Protein AF-E6MRC4-F1 (afdb_monomer)

Radius of gyration: 15.08 Å; Cα contacts (8 Å, |Δi|>4): 62; chains: 1; bounding box: 43×35×35 Å

pLDDT: mean 88.98, std 10.42, range [47.44, 97.0]

Structure (mmCIF, N/CA/C/O backbone):
data_AF-E6MRC4-F1
#
_entry.id   AF-E6MRC4-F1
#
loop_
_atom_site.group_PDB
_atom_site.id
_atom_site.type_symbol
_atom_site.label_atom_id
_atom_site.label_alt_id
_atom_site.label_comp_id
_atom_site.label_asym_id
_atom_site.label_entity_id
_atom_site.label_seq_id
_atom_site.pdbx_PDB_ins_code
_atom_site.Cartn_x
_atom_site.Cartn_y
_atom_site.Cartn_z
_atom_site.occupancy
_atom_site.B_iso_or_equiv
_atom_site.auth_seq_id
_atom_site.auth_comp_id
_atom_site.auth_asym_id
_atom_site.auth_atom_id
_atom_site.pdbx_PDB_model_num
ATOM 1 N N . MET A 1 1 ? 10.296 1.590 1.286 1.00 47.44 1 MET A N 1
ATOM 2 C CA . MET A 1 1 ? 8.882 1.419 1.688 1.00 47.44 1 MET A CA 1
ATOM 3 C C . MET A 1 1 ? 8.796 0.133 2.505 1.00 47.44 1 MET A C 1
ATOM 5 O O . MET A 1 1 ? 9.279 -0.876 2.018 1.00 47.44 1 MET A O 1
ATOM 9 N N . LEU A 1 2 ? 8.321 0.192 3.756 1.00 51.09 2 LEU A N 1
ATOM 10 C CA . LEU A 1 2 ? 8.337 -0.932 4.722 1.00 51.09 2 LEU A CA 1
ATOM 11 C C . LEU A 1 2 ? 7.040 -1.758 4.732 1.00 51.09 2 LEU A C 1
ATOM 13 O O . LEU A 1 2 ? 6.946 -2.744 5.457 1.00 51.09 2 LEU A O 1
ATOM 17 N N . VAL A 1 3 ? 6.036 -1.364 3.945 1.00 51.97 3 VAL A N 1
ATOM 18 C CA . VAL A 1 3 ? 4.806 -2.145 3.800 1.00 51.97 3 VAL A CA 1
ATOM 19 C C . VAL A 1 3 ? 5.105 -3.309 2.863 1.00 51.97 3 VAL A C 1
ATOM 21 O O . VAL A 1 3 ? 5.291 -3.108 1.664 1.00 51.97 3 VAL A O 1
ATOM 24 N N . CYS A 1 4 ? 5.188 -4.518 3.415 1.00 57.00 4 CYS A N 1
ATOM 25 C CA . CYS A 1 4 ? 5.254 -5.733 2.615 1.00 57.00 4 CYS A CA 1
ATOM 26 C C . CYS A 1 4 ? 3.875 -5.965 1.982 1.00 57.00 4 CYS A C 1
ATOM 28 O O . CYS A 1 4 ? 2.951 -6.424 2.644 1.00 57.00 4 CYS A O 1
ATOM 30 N N . HIS A 1 5 ? 3.720 -5.589 0.715 1.00 61.91 5 HIS A N 1
ATOM 31 C CA . HIS A 1 5 ? 2.473 -5.756 -0.042 1.00 61.91 5 HIS A CA 1
ATOM 32 C C . HIS A 1 5 ? 2.400 -7.106 -0.776 1.00 61.91 5 HIS A C 1
ATOM 34 O O . HIS A 1 5 ? 1.357 -7.463 -1.308 1.00 61.91 5 HIS A O 1
ATOM 40 N N . GLN A 1 6 ? 3.491 -7.880 -0.807 1.00 76.12 6 GLN A N 1
ATOM 41 C CA . GLN A 1 6 ? 3.535 -9.156 -1.534 1.00 76.12 6 GLN A CA 1
ATOM 42 C C . GLN A 1 6 ? 2.622 -10.224 -0.914 1.00 76.12 6 GLN A C 1
ATOM 44 O O . GLN A 1 6 ? 2.129 -11.085 -1.635 1.00 76.12 6 GLN A O 1
ATOM 49 N N . ALA A 1 7 ? 2.376 -10.158 0.398 1.00 86.38 7 ALA A N 1
ATOM 50 C CA . ALA A 1 7 ? 1.392 -10.993 1.072 1.00 86.38 7 ALA A CA 1
ATOM 51 C C . ALA A 1 7 ? 0.811 -10.257 2.287 1.00 86.38 7 ALA A C 1
ATOM 53 O O . ALA A 1 7 ? 1.514 -9.998 3.265 1.00 86.38 7 ALA A O 1
ATOM 54 N N . PHE A 1 8 ? -0.472 -9.907 2.214 1.00 90.94 8 PHE A N 1
ATOM 55 C CA . PHE A 1 8 ? -1.161 -9.128 3.238 1.00 90.94 8 PHE A CA 1
ATOM 56 C C . PHE A 1 8 ? -2.585 -9.657 3.421 1.00 90.94 8 PHE A C 1
ATOM 58 O O . PHE A 1 8 ? -3.381 -9.653 2.483 1.00 90.94 8 PHE A O 1
ATOM 65 N N . TYR A 1 9 ? -2.899 -10.127 4.628 1.00 92.00 9 TYR A N 1
ATOM 66 C CA . TYR A 1 9 ? -4.221 -10.644 4.975 1.00 92.00 9 TYR A CA 1
ATOM 67 C C . TYR A 1 9 ? -4.970 -9.649 5.851 1.00 92.00 9 TYR A C 1
ATOM 69 O O . TYR A 1 9 ? -4.418 -9.085 6.795 1.00 92.00 9 TYR A O 1
ATOM 77 N N . VAL A 1 10 ? -6.249 -9.462 5.540 1.00 93.88 10 VAL A N 1
ATOM 78 C CA . VAL A 1 10 ? -7.119 -8.478 6.186 1.00 93.88 10 VAL A CA 1
ATOM 79 C C . VAL A 1 10 ? -8.423 -9.144 6.574 1.00 93.88 10 VAL A C 1
ATOM 81 O O . VAL A 1 10 ? -8.955 -9.967 5.829 1.00 93.88 10 VAL A O 1
ATOM 84 N N . ARG A 1 11 ? -8.969 -8.766 7.732 1.00 95.12 11 ARG A N 1
ATOM 85 C CA . ARG A 1 11 ? -10.304 -9.201 8.138 1.00 95.12 11 ARG A CA 1
ATOM 86 C C . ARG A 1 11 ? -11.343 -8.721 7.119 1.00 95.12 11 ARG A C 1
ATOM 88 O O . ARG A 1 11 ? -11.340 -7.558 6.717 1.00 95.12 11 ARG A O 1
ATOM 95 N N . ALA A 1 12 ? -12.212 -9.627 6.678 1.00 96.06 12 ALA A N 1
ATOM 96 C CA . ALA A 1 12 ? -13.066 -9.398 5.513 1.00 96.06 12 ALA A CA 1
ATOM 97 C C . ALA A 1 12 ? -14.019 -8.198 5.658 1.00 96.06 12 ALA A C 1
ATOM 99 O O . ALA A 1 12 ? -14.326 -7.534 4.675 1.00 96.06 12 ALA A O 1
ATOM 100 N N . ASP A 1 13 ? -14.484 -7.903 6.867 1.00 95.44 13 ASP A N 1
ATOM 101 C CA . ASP A 1 13 ? -15.330 -6.746 7.162 1.00 95.44 13 ASP A CA 1
ATOM 102 C C . ASP A 1 13 ? -14.592 -5.409 6.962 1.00 95.44 13 ASP A C 1
ATOM 104 O O . ASP A 1 13 ? -15.137 -4.502 6.334 1.00 95.44 13 ASP A O 1
ATOM 108 N N . ILE A 1 14 ? -13.331 -5.304 7.398 1.00 96.00 14 ILE A N 1
ATOM 109 C CA . ILE A 1 14 ? -12.493 -4.123 7.148 1.00 96.00 14 ILE A CA 1
ATOM 110 C C . ILE A 1 14 ? -12.230 -3.985 5.653 1.00 96.00 14 ILE A C 1
ATOM 112 O O . ILE A 1 14 ? -12.434 -2.904 5.099 1.00 96.00 14 ILE A O 1
ATOM 116 N N . ALA A 1 15 ? -11.834 -5.080 4.999 1.00 96.00 15 ALA A N 1
ATOM 117 C CA . ALA A 1 15 ? -11.541 -5.089 3.569 1.00 96.00 15 ALA A CA 1
ATOM 118 C C . ALA A 1 15 ? -12.742 -4.619 2.729 1.00 96.00 15 ALA A C 1
ATOM 120 O O . ALA A 1 15 ? -12.577 -3.814 1.821 1.00 96.00 15 ALA A O 1
ATOM 121 N N . LYS A 1 16 ? -13.962 -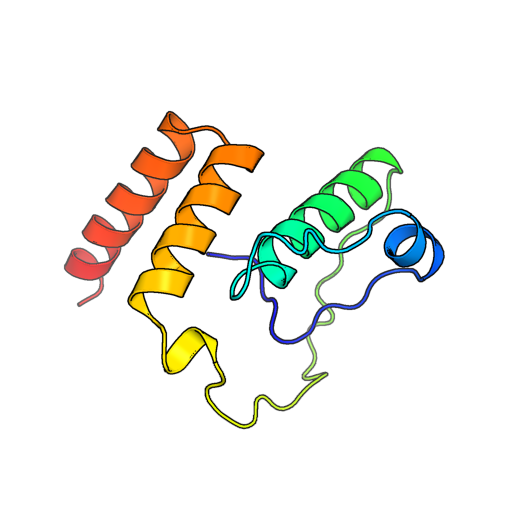5.052 3.073 1.00 96.19 16 LYS A N 1
ATOM 122 C CA . LYS A 1 16 ? -15.199 -4.612 2.404 1.00 96.19 16 LYS A CA 1
ATOM 123 C C . LYS A 1 16 ? -15.518 -3.133 2.630 1.00 96.19 16 LYS A C 1
ATOM 125 O O . LYS A 1 16 ? -16.139 -2.515 1.774 1.00 96.19 16 LYS A O 1
ATOM 130 N N . SER A 1 17 ? -15.115 -2.569 3.768 1.00 96.56 17 SER A N 1
ATOM 131 C CA . SER A 1 17 ? -15.392 -1.166 4.103 1.00 96.56 17 SER A CA 1
ATOM 132 C C . SER A 1 17 ? -14.450 -0.159 3.432 1.00 96.56 17 SER A C 1
ATOM 134 O O . SER A 1 17 ? -14.720 1.040 3.466 1.00 96.56 17 SER A O 1
ATOM 136 N N . ILE A 1 18 ? -13.345 -0.622 2.841 1.00 97.00 18 ILE A N 1
ATOM 137 C CA . ILE A 1 18 ? -12.310 0.230 2.250 1.00 97.00 18 ILE A CA 1
ATOM 138 C C . ILE A 1 18 ? -12.046 -0.280 0.832 1.00 97.00 18 ILE A C 1
ATOM 140 O O . ILE A 1 18 ? -11.288 -1.231 0.672 1.00 97.00 18 ILE A O 1
ATOM 144 N N . PRO A 1 19 ? -12.661 0.302 -0.208 1.00 95.31 19 PRO A N 1
ATOM 145 C CA . PRO A 1 19 ? -12.355 -0.075 -1.581 1.00 95.31 19 PRO A CA 1
ATOM 146 C C . PRO A 1 19 ? -10.970 0.435 -2.004 1.00 95.31 19 PRO A C 1
ATOM 148 O O . PRO A 1 19 ? -10.421 1.372 -1.416 1.00 95.31 19 PRO A O 1
ATOM 151 N N . TYR A 1 20 ? -10.416 -0.173 -3.054 1.00 94.81 20 TYR A N 1
ATOM 152 C CA . TYR A 1 20 ? -9.240 0.363 -3.733 1.00 94.81 20 TYR A CA 1
ATOM 153 C C . TYR A 1 20 ? -9.548 1.716 -4.370 1.00 94.81 20 TYR A C 1
ATOM 155 O O . TYR A 1 20 ? -10.625 1.922 -4.929 1.00 94.81 20 TYR A O 1
ATOM 163 N N . ASP A 1 21 ? -8.567 2.614 -4.338 1.00 95.38 21 ASP A N 1
ATOM 164 C CA . ASP A 1 21 ? -8.607 3.823 -5.148 1.00 95.38 21 ASP A CA 1
ATOM 165 C C . ASP A 1 21 ? -8.155 3.498 -6.578 1.00 95.38 21 ASP A C 1
AT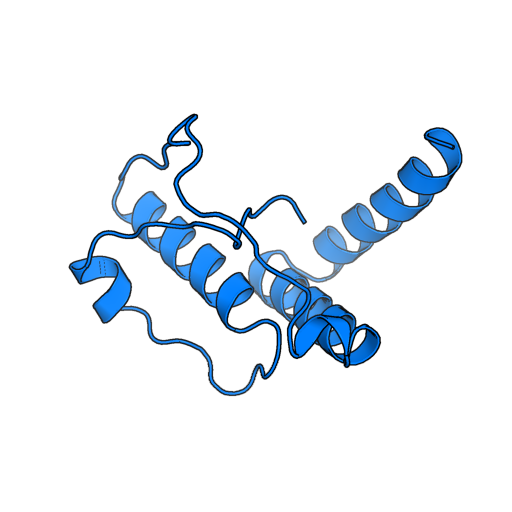OM 167 O O . ASP A 1 21 ? -6.981 3.229 -6.842 1.00 95.38 21 ASP A O 1
ATOM 171 N N . THR A 1 22 ? -9.113 3.512 -7.503 1.00 95.12 22 THR A N 1
ATOM 172 C CA . THR A 1 22 ? -8.914 3.145 -8.908 1.00 95.12 22 THR A CA 1
ATOM 173 C C . THR A 1 22 ? -8.187 4.213 -9.726 1.00 95.12 22 THR A C 1
ATOM 175 O O . THR A 1 22 ? -7.901 3.977 -10.900 1.00 95.12 22 THR A O 1
ATOM 178 N N . HIS A 1 23 ? -7.878 5.382 -9.152 1.00 95.06 23 HIS A N 1
ATOM 179 C CA . HIS A 1 23 ? -7.036 6.378 -9.821 1.00 95.06 23 HIS A CA 1
ATOM 180 C C . HIS A 1 23 ? -5.573 5.925 -9.907 1.00 95.06 23 HIS A C 1
ATOM 182 O O . HIS A 1 23 ? -4.869 6.306 -10.845 1.00 95.06 23 HIS A O 1
ATOM 188 N N . TYR A 1 24 ? -5.117 5.093 -8.964 1.00 93.88 24 TYR A N 1
ATOM 189 C CA . TYR A 1 24 ? -3.786 4.494 -9.008 1.00 93.88 24 TYR A CA 1
ATOM 190 C C . TYR A 1 24 ? -3.779 3.257 -9.902 1.00 93.88 24 TYR A C 1
ATOM 192 O O . TYR A 1 24 ? -4.564 2.330 -9.711 1.00 93.88 24 TYR A O 1
ATOM 200 N N . LYS A 1 25 ? -2.842 3.205 -10.851 1.00 92.94 25 LYS A N 1
ATOM 201 C CA . LYS A 1 25 ? -2.696 2.070 -11.775 1.00 92.94 25 LYS A CA 1
ATOM 202 C C . LYS A 1 25 ? -1.690 1.031 -11.285 1.00 92.94 25 LYS A C 1
ATOM 204 O O . LYS A 1 25 ? -1.767 -0.127 -11.684 1.00 92.94 25 LYS A O 1
ATOM 209 N N . TYR A 1 26 ? -0.738 1.441 -10.451 1.00 91.69 26 TYR A N 1
ATOM 210 C CA . TYR A 1 26 ? 0.413 0.631 -10.044 1.00 91.69 26 TYR A CA 1
ATOM 211 C C . TYR A 1 26 ? 0.601 0.535 -8.529 1.00 91.69 26 TYR A C 1
ATOM 213 O O . TYR A 1 26 ? 1.413 -0.281 -8.091 1.00 91.69 26 TYR A O 1
ATOM 221 N N . SER A 1 27 ? -0.067 1.403 -7.758 1.00 92.69 27 SER A N 1
ATOM 222 C CA . SER A 1 27 ? 0.148 1.553 -6.307 1.00 92.69 27 SER A CA 1
ATOM 223 C C . SER A 1 27 ? -1.145 1.594 -5.483 1.00 92.69 27 SER A C 1
ATOM 225 O O . SER A 1 27 ? -1.125 2.037 -4.333 1.00 92.69 27 SER A O 1
ATOM 227 N N . ALA A 1 28 ? -2.268 1.150 -6.060 1.00 94.00 28 ALA A N 1
ATOM 228 C CA . ALA A 1 28 ? -3.553 1.057 -5.361 1.00 94.00 28 ALA A CA 1
ATOM 229 C C . ALA A 1 28 ? -3.472 0.124 -4.137 1.00 94.00 28 ALA A C 1
ATOM 231 O O . ALA A 1 28 ? -4.083 0.385 -3.104 1.00 94.00 28 ALA A O 1
ATOM 232 N N . ASP A 1 29 ? -2.671 -0.938 -4.238 1.00 92.06 29 ASP A N 1
ATOM 233 C CA . ASP A 1 29 ? -2.371 -1.881 -3.162 1.00 92.06 29 ASP A CA 1
ATOM 234 C C . ASP A 1 29 ? -1.686 -1.220 -1.961 1.00 92.06 29 ASP A C 1
ATOM 236 O O . ASP A 1 29 ? -2.093 -1.444 -0.820 1.00 92.06 29 ASP A O 1
ATOM 240 N N . VAL A 1 30 ? -0.689 -0.368 -2.204 1.00 92.94 30 VAL A N 1
ATOM 241 C CA . VAL A 1 30 ? 0.040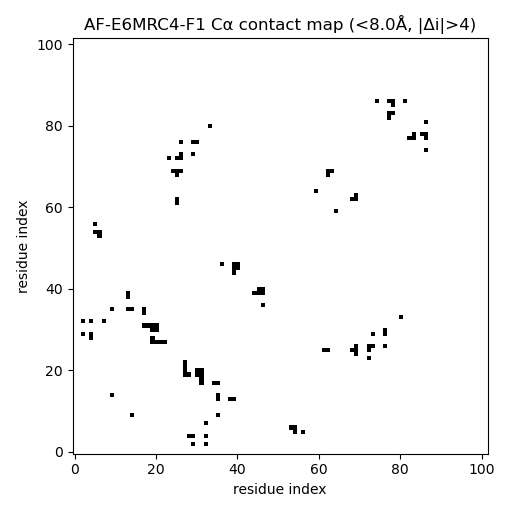 0.364 -1.159 1.00 92.94 30 VAL A CA 1
ATOM 242 C C . VAL A 1 30 ? -0.889 1.310 -0.395 1.00 92.94 30 VAL A C 1
ATOM 244 O O . VAL A 1 30 ? -0.903 1.286 0.837 1.00 92.94 30 VAL A O 1
ATOM 247 N N . ASP A 1 31 ? -1.664 2.123 -1.116 1.00 95.25 31 ASP A N 1
ATOM 248 C CA . ASP A 1 31 ? -2.651 3.046 -0.537 1.00 95.25 31 ASP A CA 1
ATOM 249 C C . ASP A 1 31 ? -3.674 2.288 0.322 1.00 95.25 31 ASP A C 1
ATOM 251 O O . ASP A 1 31 ? -3.887 2.599 1.500 1.00 95.25 31 ASP A O 1
ATOM 255 N N . TRP A 1 32 ? -4.233 1.214 -0.231 1.00 95.75 32 TRP A N 1
ATOM 256 C CA . TRP A 1 32 ? -5.218 0.391 0.454 1.00 95.75 32 TRP A CA 1
ATOM 257 C C . TRP A 1 32 ? -4.666 -0.271 1.719 1.00 95.75 32 TRP A C 1
ATOM 259 O O . TRP A 1 32 ? -5.313 -0.215 2.766 1.00 95.75 32 TRP A O 1
ATOM 269 N N . CYS A 1 33 ? -3.447 -0.823 1.675 1.00 95.00 33 CYS A N 1
ATOM 270 C CA . CYS A 1 33 ? -2.806 -1.406 2.856 1.00 95.00 33 CYS A CA 1
ATOM 271 C C . CYS A 1 33 ? -2.676 -0.374 3.984 1.00 95.00 33 CYS A C 1
ATOM 273 O O . CYS A 1 33 ? -2.977 -0.676 5.140 1.00 95.00 33 CYS A O 1
ATOM 275 N N . ILE A 1 34 ? -2.268 0.861 3.669 1.00 94.69 34 ILE A N 1
ATOM 276 C CA . ILE A 1 34 ? -2.150 1.935 4.666 1.00 94.69 34 ILE A CA 1
ATOM 277 C C . ILE A 1 34 ? -3.522 2.280 5.257 1.00 94.69 34 ILE A C 1
ATOM 279 O O . ILE A 1 34 ? -3.646 2.385 6.480 1.00 94.69 34 ILE A O 1
ATOM 283 N N . LYS A 1 35 ? -4.557 2.427 4.420 1.00 95.81 35 LYS A N 1
ATOM 284 C CA . LYS A 1 35 ? -5.933 2.712 4.866 1.00 95.81 35 LYS A CA 1
ATOM 285 C C . LYS A 1 35 ? -6.465 1.617 5.792 1.00 95.81 35 LYS A C 1
ATOM 287 O O . LYS A 1 35 ? -6.971 1.922 6.873 1.00 95.81 35 LYS A O 1
ATOM 292 N N . VAL A 1 36 ? -6.290 0.353 5.414 1.00 95.81 36 VAL A N 1
ATOM 293 C CA . VAL A 1 36 ? -6.695 -0.805 6.218 1.00 95.81 36 VAL A CA 1
ATOM 294 C C . VAL A 1 36 ? -5.954 -0.853 7.552 1.00 95.81 36 VAL A C 1
ATOM 296 O O . VAL A 1 36 ? -6.593 -1.011 8.590 1.00 95.81 36 VAL A O 1
ATOM 299 N N . MET A 1 37 ? -4.628 -0.680 7.559 1.00 94.75 37 MET A N 1
ATOM 300 C CA . MET A 1 37 ? -3.844 -0.681 8.801 1.00 94.75 37 MET A CA 1
ATOM 301 C C . MET A 1 37 ? -4.262 0.458 9.735 1.00 94.75 37 MET A C 1
ATOM 303 O O . MET A 1 37 ? -4.412 0.240 10.937 1.00 94.75 37 MET A O 1
ATOM 307 N N . LYS A 1 38 ? -4.512 1.659 9.193 1.00 94.94 38 LYS A N 1
ATOM 308 C CA . LYS A 1 38 ? -5.042 2.795 9.963 1.00 94.94 38 LYS A CA 1
ATOM 309 C C . LYS A 1 38 ? -6.419 2.475 10.554 1.00 94.94 38 LYS A C 1
ATOM 311 O O . LYS A 1 38 ? -6.644 2.757 11.727 1.00 94.94 38 LYS A O 1
ATOM 316 N N . LYS A 1 39 ? -7.319 1.851 9.786 1.00 96.44 39 LYS A N 1
ATOM 317 C CA . LYS A 1 39 ? -8.650 1.446 10.267 1.00 96.44 39 LYS A CA 1
ATOM 318 C C . LYS A 1 39 ? -8.575 0.381 11.361 1.00 96.44 39 LYS A C 1
ATOM 320 O O . LYS A 1 39 ? -9.243 0.520 12.379 1.00 96.44 39 LYS A O 1
ATOM 325 N N . ALA A 1 40 ? -7.740 -0.639 11.181 1.00 95.38 40 ALA A N 1
ATOM 326 C CA . ALA A 1 40 ? -7.501 -1.667 12.189 1.00 95.38 40 ALA A CA 1
ATOM 327 C C . ALA A 1 40 ? -6.975 -1.051 13.498 1.00 95.38 40 ALA A C 1
ATOM 329 O O . ALA A 1 40 ? -7.496 -1.356 14.568 1.00 95.38 40 ALA A O 1
ATOM 330 N N . ALA A 1 41 ? -6.020 -0.117 13.411 1.00 94.19 41 ALA A N 1
ATOM 331 C CA . ALA A 1 41 ? -5.498 0.606 14.570 1.00 94.19 41 ALA A CA 1
ATOM 332 C C . ALA A 1 41 ? -6.571 1.465 15.266 1.00 94.19 41 ALA A C 1
ATOM 334 O O . ALA A 1 41 ? -6.676 1.432 16.490 1.00 94.19 41 ALA A O 1
ATOM 335 N N . GLN A 1 42 ? -7.411 2.179 14.504 1.00 95.50 42 GLN A N 1
ATOM 336 C CA . GLN A 1 42 ? -8.553 2.939 15.041 1.00 95.50 42 GLN A CA 1
ATOM 337 C C . GLN A 1 42 ? -9.564 2.054 15.778 1.00 95.50 42 GLN A C 1
ATOM 339 O O . GLN A 1 42 ? -10.248 2.522 16.678 1.00 95.50 42 GLN A O 1
ATOM 344 N N . GLN A 1 43 ? -9.675 0.785 15.388 1.00 95.81 43 GLN A N 1
ATOM 345 C CA . GLN A 1 43 ? -10.551 -0.198 16.021 1.00 95.81 43 GLN A CA 1
ATOM 346 C C . GLN A 1 43 ? -9.814 -1.079 17.048 1.00 95.81 43 GLN A C 1
ATOM 348 O O . GLN A 1 43 ? -10.322 -2.136 17.416 1.00 95.81 43 GLN A O 1
ATOM 353 N N . HIS A 1 44 ? -8.621 -0.665 17.492 1.00 95.62 44 HIS A N 1
ATOM 354 C CA . HIS A 1 44 ? -7.793 -1.364 18.482 1.00 95.62 44 HIS A CA 1
ATOM 355 C C . HIS A 1 44 ? -7.469 -2.826 18.131 1.00 95.62 44 HIS A C 1
ATOM 357 O O . HIS A 1 44 ? -7.353 -3.680 19.008 1.00 95.62 44 HIS A O 1
ATOM 363 N N . MET A 1 45 ? -7.308 -3.130 16.842 1.00 94.81 45 MET A N 1
ATOM 364 C CA . MET A 1 45 ? -6.918 -4.462 16.383 1.00 94.81 45 MET A CA 1
ATOM 365 C C . MET A 1 45 ? -5.409 -4.604 16.251 1.00 94.81 45 MET A C 1
ATOM 367 O O . MET A 1 45 ? -4.702 -3.681 15.844 1.00 94.81 45 MET A O 1
ATOM 371 N N . THR A 1 46 ? -4.925 -5.811 16.524 1.00 92.69 46 THR A N 1
ATOM 372 C CA . THR A 1 46 ? -3.509 -6.149 16.408 1.00 92.69 46 THR A CA 1
ATOM 373 C C . THR A 1 46 ? -3.102 -6.346 14.950 1.00 92.69 46 THR A C 1
ATOM 375 O O . THR A 1 46 ? -3.693 -7.152 14.231 1.00 92.69 46 THR A O 1
ATOM 378 N N . LEU A 1 47 ? -2.030 -5.671 14.534 1.00 93.06 47 LEU A N 1
ATOM 379 C CA . LEU A 1 47 ? -1.307 -5.970 13.299 1.00 93.06 47 LEU A CA 1
ATOM 380 C C . LEU A 1 47 ? -0.185 -6.961 13.626 1.00 93.06 47 LEU A C 1
ATOM 382 O O . LEU A 1 47 ? 0.671 -6.669 14.460 1.00 93.06 47 LEU A O 1
ATOM 386 N N . ARG A 1 48 ? -0.188 -8.138 12.993 1.00 91.00 48 ARG A N 1
ATOM 387 C CA . ARG A 1 48 ? 0.774 -9.210 13.284 1.00 91.00 48 ARG A CA 1
ATOM 388 C C . ARG A 1 48 ? 1.528 -9.630 12.029 1.00 91.00 48 ARG A C 1
ATOM 390 O O . ARG A 1 48 ? 0.918 -9.948 11.014 1.00 91.00 48 ARG A O 1
ATOM 397 N N . ASN A 1 49 ? 2.854 -9.705 12.133 1.00 90.31 49 ASN A N 1
ATOM 398 C CA . ASN A 1 49 ? 3.664 -10.416 11.150 1.00 90.31 49 ASN A CA 1
ATOM 399 C C . ASN A 1 49 ? 3.456 -11.927 11.333 1.00 90.31 49 ASN A C 1
ATOM 401 O O . ASN A 1 49 ? 3.605 -12.447 12.441 1.00 90.31 49 ASN A O 1
ATOM 405 N N . VAL A 1 50 ? 3.092 -12.619 10.253 1.00 89.94 50 VAL A N 1
ATOM 406 C CA . VAL A 1 50 ? 2.837 -14.066 10.266 1.00 89.94 50 VAL A CA 1
ATOM 407 C C . VAL A 1 50 ? 4.113 -14.863 10.573 1.00 89.94 50 VAL A C 1
ATOM 409 O O . VAL A 1 50 ? 4.017 -15.960 11.111 1.00 89.94 50 VAL A O 1
ATOM 412 N N . ASN A 1 51 ? 5.300 -14.302 10.303 1.00 90.31 51 ASN A N 1
ATOM 413 C CA . ASN A 1 51 ? 6.603 -14.961 10.460 1.00 90.31 51 ASN A CA 1
ATOM 414 C C . ASN A 1 51 ? 6.690 -16.308 9.717 1.00 90.31 51 ASN A C 1
ATOM 416 O O . ASN A 1 51 ? 7.374 -17.228 10.157 1.00 90.31 51 ASN A O 1
ATOM 420 N N . ALA A 1 52 ? 5.986 -16.422 8.589 1.00 90.69 52 ALA A N 1
ATOM 421 C CA . ALA A 1 52 ? 6.005 -17.589 7.718 1.00 90.69 52 ALA A CA 1
ATOM 422 C C . ALA A 1 52 ? 5.860 -17.164 6.254 1.00 90.69 52 ALA A C 1
ATOM 424 O O . ALA A 1 52 ? 5.307 -16.102 5.951 1.00 90.69 52 ALA A O 1
ATOM 425 N N . VAL A 1 53 ? 6.333 -18.016 5.345 1.00 90.06 53 VAL A N 1
ATOM 426 C CA . VAL A 1 53 ? 6.114 -17.843 3.907 1.00 90.06 53 VAL A CA 1
ATOM 427 C C . VAL A 1 53 ? 4.673 -18.236 3.592 1.00 90.06 53 VAL A C 1
ATOM 429 O O . VAL A 1 53 ? 4.287 -19.389 3.745 1.00 90.06 53 VAL A O 1
ATOM 432 N N . ILE A 1 54 ? 3.879 -17.256 3.171 1.00 90.06 54 ILE A N 1
ATOM 433 C CA . ILE A 1 54 ? 2.442 -17.407 2.882 1.00 90.06 54 ILE A CA 1
ATOM 434 C C . ILE A 1 54 ? 2.092 -17.174 1.409 1.00 90.06 54 ILE A C 1
ATOM 436 O O . ILE A 1 54 ? 0.953 -17.396 1.008 1.00 90.06 54 ILE A O 1
ATOM 440 N N . ALA A 1 55 ? 3.054 -16.715 0.610 1.00 88.31 55 ALA A N 1
ATOM 441 C CA . ALA A 1 55 ? 2.923 -16.558 -0.830 1.00 88.31 55 ALA A CA 1
ATOM 442 C C . ALA A 1 55 ? 4.304 -16.666 -1.485 1.00 88.31 55 ALA A C 1
ATOM 444 O O . ALA A 1 55 ? 5.285 -16.146 -0.950 1.00 88.31 55 ALA A O 1
ATOM 445 N N . ASN A 1 56 ? 4.361 -17.301 -2.656 1.00 86.94 56 ASN A N 1
ATOM 446 C CA . ASN A 1 56 ? 5.541 -17.296 -3.513 1.00 86.94 56 ASN A CA 1
ATOM 447 C C . ASN A 1 56 ? 5.388 -16.177 -4.543 1.00 86.94 56 ASN A C 1
ATOM 449 O 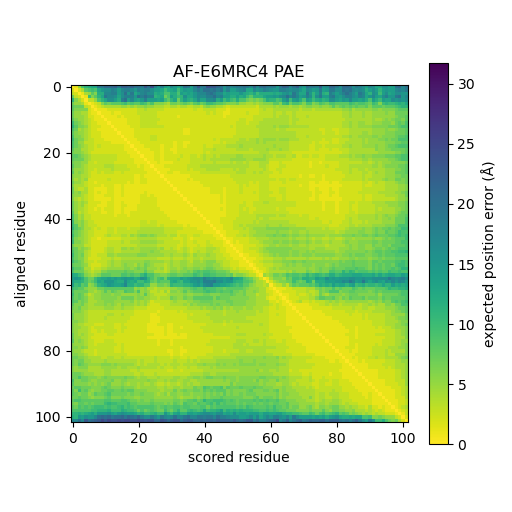O . ASN A 1 56 ? 4.477 -16.204 -5.371 1.00 86.94 56 ASN A O 1
ATOM 453 N N . TYR A 1 57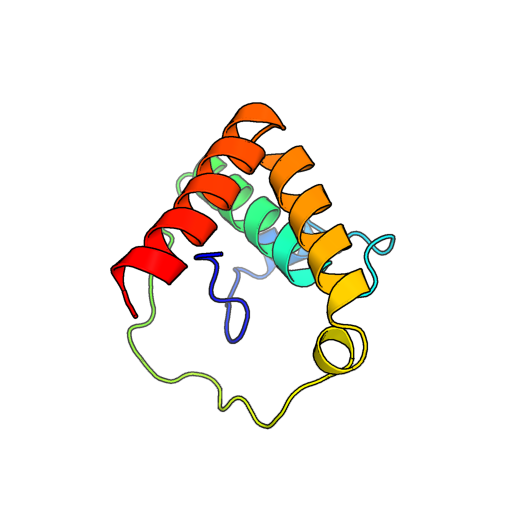 ? 6.270 -15.184 -4.483 1.00 79.88 57 TYR A N 1
ATOM 454 C CA . TYR A 1 57 ? 6.324 -14.130 -5.488 1.00 79.88 57 TYR A CA 1
ATOM 455 C C . TYR A 1 57 ? 6.961 -14.694 -6.760 1.00 79.88 57 TYR A C 1
ATOM 457 O O . TYR A 1 57 ? 8.120 -15.096 -6.732 1.00 79.88 57 TYR A O 1
ATOM 465 N N . LEU A 1 58 ? 6.184 -14.760 -7.842 1.00 77.25 58 LEU A N 1
ATOM 466 C CA . LEU A 1 58 ? 6.618 -15.390 -9.088 1.00 77.25 58 LEU A CA 1
ATOM 467 C C . LEU A 1 58 ? 7.575 -14.487 -9.865 1.00 77.25 58 LEU A C 1
ATOM 469 O O . LEU A 1 58 ? 8.742 -14.823 -10.018 1.00 77.25 58 LEU A O 1
ATOM 473 N N . ASP A 1 59 ? 7.084 -13.344 -10.350 1.00 72.94 59 ASP A N 1
ATOM 474 C CA . ASP A 1 59 ? 7.890 -12.433 -11.155 1.00 72.94 59 ASP A CA 1
ATOM 475 C C . ASP A 1 59 ? 7.302 -11.010 -11.212 1.00 72.94 59 ASP A C 1
ATOM 477 O O . ASP A 1 59 ? 6.162 -10.758 -10.809 1.00 72.94 59 ASP A O 1
ATOM 481 N N . GLY A 1 60 ? 8.095 -10.062 -11.714 1.00 70.19 60 GLY A N 1
ATOM 482 C CA . GLY A 1 60 ? 7.721 -8.656 -11.880 1.00 70.19 60 GLY A CA 1
ATOM 483 C C . GLY A 1 60 ? 6.498 -8.419 -12.774 1.00 70.19 60 GLY A C 1
ATOM 484 O O . GLY A 1 60 ? 6.475 -8.797 -13.941 1.00 70.19 60 GLY A O 1
ATOM 485 N N . GLY A 1 61 ? 5.491 -7.713 -12.251 1.00 81.56 61 GLY A N 1
ATOM 486 C CA . GLY A 1 61 ? 4.273 -7.361 -12.991 1.00 81.56 61 GLY A CA 1
ATOM 487 C C . GLY A 1 61 ? 4.312 -6.002 -13.709 1.00 81.56 61 GLY A C 1
ATOM 488 O O . GLY A 1 61 ? 5.362 -5.452 -14.051 1.00 81.56 61 GLY A O 1
ATOM 489 N N . LEU A 1 62 ? 3.124 -5.417 -13.900 1.00 80.75 62 LEU A N 1
ATOM 490 C CA . LEU A 1 62 ? 2.919 -4.113 -14.551 1.00 80.75 62 LEU A CA 1
ATOM 491 C C . LEU A 1 62 ? 3.757 -2.982 -13.938 1.00 80.75 62 LEU A C 1
ATOM 493 O O . LEU A 1 62 ? 4.279 -2.146 -14.676 1.00 80.75 62 LEU A O 1
ATOM 497 N N . SER A 1 63 ? 3.927 -2.974 -12.615 1.00 79.75 63 SER A N 1
ATOM 498 C CA . SER A 1 63 ? 4.703 -1.951 -11.905 1.00 79.75 63 SER A CA 1
ATOM 499 C C . SER A 1 63 ? 6.207 -2.043 -12.185 1.00 79.75 63 SER A C 1
ATOM 501 O O . SER A 1 63 ? 6.883 -1.019 -12.160 1.00 79.75 63 SER A O 1
ATOM 503 N N . VAL A 1 64 ? 6.737 -3.232 -12.504 1.00 81.38 64 VAL A N 1
ATOM 504 C CA . VAL A 1 64 ? 8.143 -3.398 -12.922 1.00 81.38 64 VAL A CA 1
ATOM 505 C C . VAL A 1 64 ? 8.329 -2.883 -14.346 1.00 81.38 64 VAL A C 1
ATOM 507 O O . VAL A 1 64 ? 9.248 -2.108 -14.600 1.00 81.38 64 VAL A O 1
ATOM 510 N N . LYS A 1 65 ? 7.397 -3.210 -15.252 1.00 86.00 65 LYS A N 1
ATOM 511 C CA . LYS A 1 65 ? 7.396 -2.681 -16.629 1.00 86.00 65 LYS A CA 1
ATOM 512 C C . LYS A 1 65 ? 7.254 -1.153 -16.669 1.00 86.00 65 LYS A C 1
ATOM 514 O O . LYS A 1 65 ? 7.829 -0.505 -17.535 1.00 86.00 65 LYS A O 1
ATOM 519 N N . ASN A 1 66 ? 6.535 -0.572 -15.706 1.00 88.50 66 ASN A N 1
ATOM 520 C CA . ASN A 1 66 ? 6.262 0.866 -15.606 1.00 88.50 66 ASN A CA 1
ATOM 521 C C . ASN A 1 66 ? 6.924 1.500 -14.373 1.00 88.50 66 ASN A C 1
ATOM 523 O O . ASN A 1 66 ? 6.314 2.309 -13.670 1.00 88.50 66 ASN A O 1
ATOM 527 N N . HIS A 1 67 ? 8.183 1.140 -14.108 1.00 87.12 67 HIS A N 1
ATOM 528 C CA . HIS A 1 67 ? 8.879 1.459 -12.859 1.00 87.12 67 HIS A CA 1
ATOM 529 C C . HIS A 1 67 ? 8.793 2.938 -12.445 1.00 87.12 67 HIS A C 1
ATOM 531 O O . HIS A 1 67 ? 8.404 3.248 -11.321 1.00 8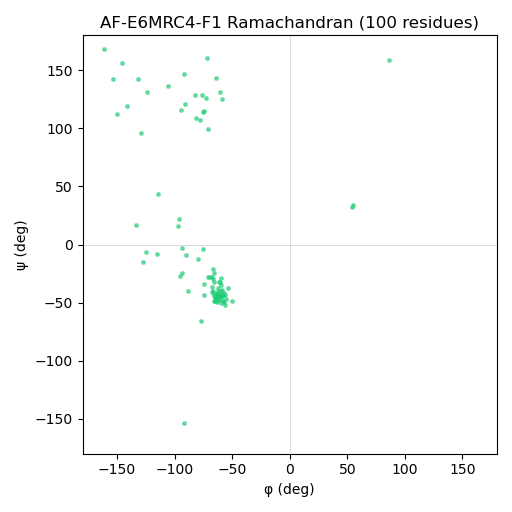7.12 67 HIS A O 1
ATOM 537 N N . LYS A 1 68 ? 9.070 3.875 -13.364 1.00 90.75 68 LYS A N 1
ATOM 538 C CA . LYS A 1 68 ? 9.009 5.323 -13.078 1.00 90.75 68 LYS A CA 1
ATOM 539 C C . LYS A 1 68 ? 7.601 5.793 -12.702 1.00 90.75 68 LYS A C 1
ATOM 541 O O . LYS A 1 68 ? 7.449 6.582 -11.772 1.00 90.75 68 LYS A O 1
ATOM 546 N N . ALA A 1 69 ? 6.577 5.312 -13.409 1.00 93.00 69 ALA A N 1
ATOM 54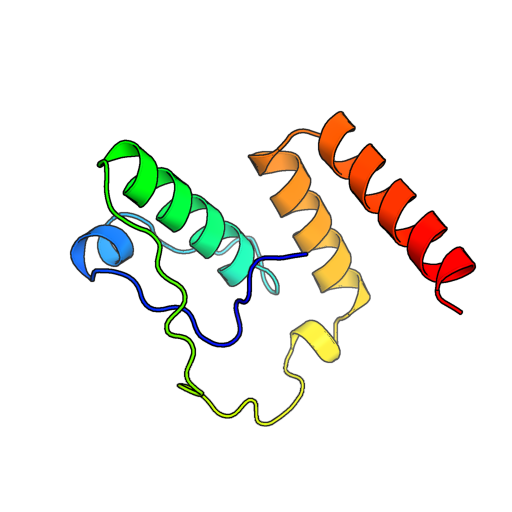7 C CA . ALA A 1 69 ? 5.191 5.672 -13.124 1.00 93.00 69 ALA A CA 1
ATOM 548 C C . ALA A 1 69 ? 4.741 5.110 -11.768 1.00 93.00 69 ALA A C 1
ATOM 550 O O . ALA A 1 69 ? 4.138 5.835 -10.981 1.00 93.00 69 ALA A O 1
ATOM 551 N N . SER A 1 70 ? 5.127 3.869 -11.449 1.00 90.75 70 SER A N 1
ATOM 552 C CA . SER 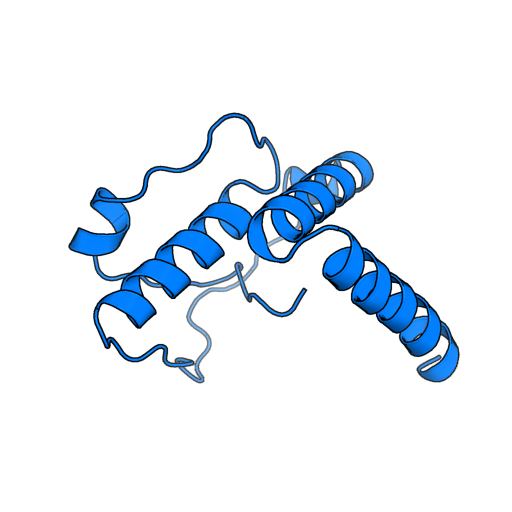A 1 70 ? 4.877 3.289 -10.127 1.00 90.75 70 SER A CA 1
ATOM 553 C C . SER A 1 70 ? 5.574 4.077 -9.017 1.00 90.75 70 SER A C 1
ATOM 555 O O . SER A 1 70 ? 4.953 4.359 -8.000 1.00 90.75 70 SER A O 1
ATOM 557 N N . LEU A 1 71 ? 6.827 4.510 -9.204 1.00 91.00 71 LEU A N 1
ATOM 558 C CA . LEU A 1 71 ? 7.526 5.337 -8.212 1.00 91.00 71 LEU A CA 1
ATOM 559 C C . LEU A 1 71 ? 6.833 6.684 -7.972 1.00 91.00 71 LEU A C 1
ATOM 561 O O . LEU A 1 71 ? 6.729 7.116 -6.825 1.00 91.00 71 LEU A O 1
ATOM 565 N N . LYS A 1 72 ? 6.325 7.330 -9.029 1.00 94.00 72 LYS A N 1
ATOM 566 C CA . LYS A 1 72 ? 5.565 8.580 -8.902 1.00 94.00 72 LYS A CA 1
ATOM 567 C C . LYS A 1 72 ? 4.274 8.376 -8.107 1.00 94.00 72 LYS A C 1
ATOM 569 O O . LYS A 1 72 ? 3.987 9.160 -7.207 1.00 94.00 72 LYS A O 1
ATOM 574 N N . GLU A 1 73 ? 3.523 7.318 -8.405 1.00 94.69 73 GLU A N 1
ATOM 575 C CA . GLU A 1 73 ? 2.322 6.975 -7.639 1.00 94.69 73 GLU A CA 1
ATOM 576 C C . GLU A 1 73 ? 2.655 6.652 -6.179 1.00 94.69 73 GLU A C 1
ATOM 578 O O . GLU A 1 73 ? 2.023 7.192 -5.278 1.00 94.69 73 GLU A O 1
ATOM 583 N N . ARG A 1 74 ? 3.699 5.856 -5.922 1.00 92.56 74 ARG A N 1
ATOM 584 C CA . ARG A 1 74 ? 4.180 5.545 -4.567 1.00 92.56 74 ARG A CA 1
ATOM 585 C C . ARG A 1 74 ? 4.529 6.800 -3.775 1.00 92.56 74 ARG A C 1
ATOM 587 O O . ARG A 1 74 ? 4.165 6.895 -2.606 1.00 92.56 74 ARG A O 1
ATOM 594 N N . PHE A 1 75 ? 5.205 7.764 -4.399 1.00 93.62 75 PHE A N 1
ATOM 595 C CA . PHE A 1 75 ? 5.495 9.049 -3.768 1.00 93.62 75 PHE A CA 1
ATOM 596 C C . PHE A 1 75 ? 4.206 9.800 -3.421 1.00 93.62 75 PHE A C 1
ATOM 598 O O . PHE A 1 75 ? 4.073 10.293 -2.303 1.00 93.62 75 PHE A O 1
ATOM 605 N N . HIS A 1 76 ? 3.237 9.835 -4.341 1.00 95.38 76 HIS A N 1
ATOM 606 C CA . HIS A 1 76 ? 1.948 10.483 -4.105 1.00 95.38 76 HIS A CA 1
ATOM 607 C C . HIS A 1 76 ? 1.167 9.832 -2.952 1.00 95.38 76 HIS A C 1
ATOM 609 O O . HIS A 1 76 ? 0.687 10.542 -2.071 1.00 95.38 76 HIS A O 1
ATOM 615 N N . VAL A 1 77 ? 1.128 8.496 -2.895 1.00 95.06 77 VAL A N 1
ATOM 616 C CA . VAL A 1 77 ? 0.529 7.733 -1.785 1.00 95.06 77 VAL A CA 1
ATOM 617 C C . VAL A 1 77 ? 1.215 8.054 -0.454 1.00 95.06 77 VAL A C 1
ATOM 619 O O . VAL A 1 77 ? 0.560 8.253 0.568 1.00 95.06 77 VAL A O 1
ATOM 622 N N . MET A 1 78 ? 2.548 8.134 -0.430 1.00 93.62 78 MET A N 1
ATOM 623 C CA . MET A 1 78 ? 3.264 8.496 0.797 1.00 93.62 78 MET A CA 1
ATOM 624 C C . MET A 1 78 ? 2.962 9.936 1.222 1.00 93.62 78 MET A C 1
ATOM 626 O O . MET A 1 78 ? 2.667 10.183 2.393 1.00 93.62 78 MET A O 1
ATOM 630 N N . GLN A 1 79 ? 2.968 10.871 0.274 1.00 95.38 79 GLN A N 1
ATOM 631 C CA . GLN A 1 79 ? 2.647 12.269 0.529 1.00 95.38 79 GLN A CA 1
ATOM 632 C C . GLN A 1 79 ? 1.224 12.432 1.078 1.00 95.38 79 GLN A C 1
ATOM 634 O O . GLN A 1 79 ? 1.041 13.177 2.041 1.00 95.38 79 GLN A O 1
ATOM 639 N N . SER A 1 80 ? 0.232 11.741 0.510 1.00 95.06 80 SER A N 1
ATOM 640 C CA . SER A 1 80 ? -1.167 11.842 0.944 1.00 95.06 80 SER A CA 1
ATOM 641 C C . SER A 1 80 ? -1.381 11.306 2.364 1.00 95.06 80 SER A C 1
ATOM 643 O O . SER A 1 80 ? -2.215 11.823 3.106 1.00 95.06 80 SER A O 1
ATOM 645 N N . HIS A 1 81 ? -0.612 10.295 2.779 1.00 94.38 81 HIS A N 1
ATOM 646 C CA . HIS A 1 81 ? -0.790 9.645 4.077 1.00 94.38 81 HIS A CA 1
ATOM 647 C C . HIS A 1 81 ? 0.098 10.153 5.207 1.00 94.38 81 HIS A C 1
ATOM 649 O O . HIS A 1 81 ? -0.300 9.988 6.367 1.00 94.38 81 HIS A O 1
ATOM 655 N N . TYR A 1 82 ? 1.277 10.690 4.892 1.00 93.19 82 TYR A N 1
ATOM 656 C CA . TYR A 1 82 ? 2.300 11.080 5.870 1.00 93.19 82 TYR A CA 1
ATOM 657 C C . TYR A 1 82 ? 2.732 12.548 5.746 1.00 93.19 82 TYR A C 1
ATOM 659 O O . TYR A 1 82 ? 3.490 13.037 6.586 1.00 93.19 82 TYR A O 1
ATOM 667 N N . GLY A 1 83 ? 2.260 13.254 4.716 1.00 94.69 83 GLY A N 1
ATOM 668 C CA . GLY A 1 83 ? 2.631 14.632 4.418 1.00 94.69 83 GLY A CA 1
ATOM 669 C C . GLY A 1 83 ? 3.896 14.749 3.565 1.00 94.69 83 GLY A C 1
ATOM 670 O O . GLY A 1 83 ? 4.736 13.845 3.501 1.00 94.69 83 GLY A O 1
ATOM 671 N N . LEU A 1 84 ? 4.035 15.897 2.896 1.00 94.19 84 LEU A N 1
ATOM 672 C CA . LEU A 1 84 ? 5.134 16.161 1.964 1.00 94.19 84 LE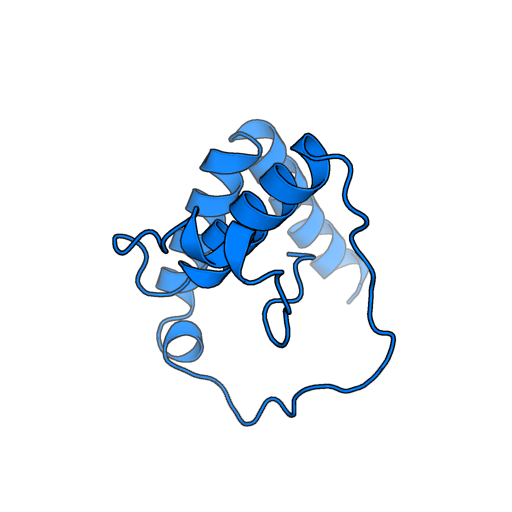U A CA 1
ATOM 673 C C . LEU A 1 84 ? 6.495 16.187 2.667 1.00 94.19 84 LEU A C 1
ATOM 675 O O . LEU A 1 84 ? 7.418 15.515 2.218 1.00 94.19 84 LEU A O 1
ATOM 679 N N . LEU A 1 85 ? 6.609 16.917 3.780 1.00 93.75 85 LEU A N 1
ATOM 680 C CA . LEU A 1 85 ? 7.876 17.079 4.496 1.00 93.75 85 LEU A CA 1
ATOM 681 C C . LEU A 1 85 ? 8.431 15.731 4.974 1.00 93.75 85 LEU A C 1
ATOM 683 O O . LEU A 1 85 ? 9.567 15.382 4.663 1.00 93.75 85 LEU A O 1
ATOM 687 N N . THR A 1 86 ? 7.598 14.938 5.652 1.00 91.62 86 THR A N 1
ATOM 688 C CA . THR A 1 86 ? 7.928 13.578 6.098 1.00 91.62 86 THR A CA 1
ATOM 689 C C . THR A 1 86 ? 8.376 12.711 4.926 1.00 91.62 86 THR A C 1
ATOM 691 O O . THR A 1 86 ? 9.407 12.042 4.991 1.00 91.62 86 THR A O 1
ATOM 694 N N . THR A 1 87 ? 7.624 12.754 3.823 1.00 92.38 87 THR A N 1
ATOM 695 C CA . THR A 1 87 ? 7.930 11.973 2.623 1.00 92.38 87 THR A CA 1
ATOM 696 C C . THR A 1 87 ? 9.292 12.358 2.049 1.00 92.38 87 THR A C 1
ATOM 698 O O . THR A 1 87 ? 10.091 11.468 1.761 1.00 92.38 87 THR A O 1
ATOM 701 N N . LEU A 1 88 ? 9.598 13.653 1.936 1.00 93.44 88 LEU A N 1
ATOM 702 C CA . LEU A 1 88 ? 10.885 14.140 1.436 1.00 93.44 88 LEU A CA 1
ATOM 703 C C . LEU A 1 88 ? 12.054 13.710 2.328 1.00 93.44 88 LEU A C 1
ATOM 705 O O . LEU A 1 88 ? 13.042 13.194 1.810 1.00 93.44 88 LEU A O 1
ATOM 709 N N . ILE A 1 89 ? 11.923 13.847 3.653 1.00 92.69 89 ILE A N 1
ATOM 710 C CA . ILE A 1 89 ? 12.968 13.457 4.613 1.00 92.69 89 ILE A CA 1
ATOM 711 C C . ILE A 1 89 ? 13.316 11.972 4.464 1.00 92.69 89 ILE A C 1
ATOM 713 O O . ILE A 1 89 ? 14.488 11.621 4.335 1.00 92.69 89 ILE A O 1
ATOM 717 N N . PHE A 1 90 ? 12.315 11.086 4.426 1.00 89.44 90 PHE A N 1
ATOM 718 C CA . PHE A 1 90 ? 12.575 9.651 4.290 1.00 89.44 90 PHE A CA 1
ATOM 719 C C . PHE A 1 90 ? 13.150 9.273 2.922 1.00 89.44 90 PHE A C 1
ATOM 721 O O . PHE A 1 90 ? 14.012 8.398 2.854 1.00 89.44 90 PHE A O 1
ATOM 728 N N . HIS A 1 91 ? 12.722 9.925 1.837 1.00 89.25 91 HIS A N 1
ATOM 729 C CA . HIS A 1 91 ? 13.313 9.684 0.518 1.00 89.25 91 HIS A CA 1
ATOM 730 C C . HIS A 1 91 ? 14.768 10.155 0.457 1.00 89.25 91 HIS A C 1
ATOM 732 O O . HIS A 1 91 ? 15.611 9.440 -0.081 1.00 89.25 91 HIS A O 1
ATOM 738 N N . PHE A 1 92 ? 15.087 11.297 1.068 1.00 91.06 92 PHE A N 1
ATOM 739 C CA . PHE A 1 92 ? 16.464 11.765 1.203 1.00 91.06 92 PHE A CA 1
ATOM 740 C C . PHE A 1 92 ? 17.313 10.797 2.038 1.00 91.06 92 PHE A C 1
ATOM 742 O O . PHE A 1 92 ? 18.412 10.423 1.631 1.00 91.06 92 PHE A O 1
ATOM 749 N N . TRP A 1 93 ? 16.772 10.293 3.151 1.00 90.19 93 TRP A N 1
ATOM 750 C CA . TRP A 1 93 ? 17.427 9.257 3.949 1.00 90.19 93 TRP A CA 1
ATOM 751 C C . TRP A 1 93 ? 17.684 7.971 3.154 1.00 90.19 93 TRP A C 1
ATOM 753 O O . TRP A 1 93 ? 18.754 7.381 3.286 1.00 90.19 93 TRP A O 1
ATOM 763 N N . PHE A 1 94 ? 16.754 7.534 2.298 1.00 87.56 94 PHE A N 1
ATOM 764 C CA . PHE A 1 94 ? 16.986 6.374 1.428 1.00 87.56 94 PHE A CA 1
ATOM 765 C C . PHE A 1 94 ? 18.145 6.599 0.454 1.00 87.56 94 PHE A C 1
ATOM 767 O O . PHE A 1 94 ? 18.915 5.667 0.225 1.00 87.56 94 PHE A O 1
ATOM 774 N N . LEU A 1 95 ? 18.308 7.818 -0.073 1.00 88.81 95 LEU A N 1
ATOM 775 C CA . LEU A 1 95 ? 19.446 8.170 -0.926 1.00 88.81 95 LEU A CA 1
ATOM 776 C C . LEU A 1 95 ? 20.761 8.115 -0.141 1.00 88.81 95 LEU A C 1
ATOM 778 O O . LEU A 1 95 ? 21.690 7.442 -0.578 1.00 88.81 95 LEU A O 1
ATOM 782 N N . ILE A 1 96 ? 20.816 8.736 1.044 1.00 91.44 96 ILE A N 1
ATOM 783 C CA . ILE A 1 96 ? 21.986 8.668 1.936 1.00 91.44 96 ILE A CA 1
ATOM 784 C C . ILE A 1 96 ? 22.332 7.211 2.251 1.00 91.44 96 ILE A C 1
ATOM 786 O O . ILE A 1 96 ? 23.464 6.774 2.054 1.00 91.44 96 ILE A O 1
ATOM 790 N N . ARG A 1 97 ? 21.344 6.431 2.698 1.00 89.25 97 ARG A N 1
ATOM 791 C CA . ARG A 1 97 ? 21.523 5.020 3.043 1.00 89.25 97 ARG A CA 1
ATOM 792 C C . ARG A 1 97 ? 22.032 4.205 1.855 1.00 89.25 97 ARG A C 1
ATOM 794 O O . ARG A 1 97 ? 22.888 3.353 2.050 1.00 89.25 97 ARG A O 1
ATOM 801 N N . SER A 1 98 ? 21.547 4.472 0.643 1.00 86.50 98 SER A N 1
ATOM 802 C CA . SER A 1 98 ? 22.013 3.799 -0.576 1.00 86.50 98 SER A CA 1
ATOM 803 C C . SER A 1 98 ? 23.465 4.125 -0.936 1.00 86.50 98 SER A C 1
ATOM 805 O O . SER A 1 98 ? 24.063 3.373 -1.700 1.00 86.50 98 SER A O 1
ATOM 807 N N . VAL A 1 99 ? 24.015 5.238 -0.447 1.00 90.56 99 VAL A N 1
ATOM 808 C CA . VAL A 1 99 ? 25.428 5.599 -0.630 1.00 90.56 99 VAL A CA 1
ATOM 809 C C . VAL A 1 99 ? 26.291 4.997 0.479 1.00 90.56 99 VAL A C 1
ATOM 811 O O . VAL A 1 99 ? 27.373 4.508 0.190 1.00 90.56 99 VAL A O 1
ATOM 814 N N . ILE A 1 100 ? 25.802 4.992 1.725 1.00 89.50 100 ILE A N 1
ATOM 815 C CA . ILE A 1 100 ? 26.526 4.457 2.892 1.00 89.50 100 ILE A CA 1
ATOM 816 C C . ILE A 1 100 ? 26.563 2.920 2.905 1.00 89.50 100 ILE A C 1
ATOM 818 O O . ILE A 1 100 ? 27.527 2.344 3.388 1.00 89.50 100 ILE A O 1
ATOM 822 N N . GLN A 1 101 ? 25.510 2.251 2.423 1.00 73.44 101 GLN A N 1
ATOM 823 C CA . GLN A 1 101 ? 25.396 0.782 2.396 1.00 73.44 101 GLN A CA 1
ATOM 824 C C . GLN A 1 101 ? 25.799 0.165 1.045 1.00 73.44 101 GLN A C 1
ATOM 826 O O . GLN A 1 101 ? 25.345 -0.932 0.719 1.00 73.44 101 GLN A O 1
ATOM 831 N N . LYS A 1 102 ? 26.599 0.883 0.250 1.00 52.12 102 LYS A N 1
ATOM 832 C CA . LYS A 1 102 ? 27.381 0.289 -0.842 1.00 52.12 102 LYS A CA 1
ATOM 833 C C . LYS A 1 102 ? 28.640 -0.347 -0.277 1.00 52.12 102 LYS A C 1
ATOM 835 O O . LYS A 1 102 ? 29.006 -1.414 -0.808 1.00 52.12 102 LYS A O 1
#

Secondary structure (DSSP, 8-state):
-----SS----HHHHHHS---TT-SS-HHHHHHHHHHHHHHHTTPPP----S------S--HHHHTHHHHHHHHHHHHHHHH-HHHHHHHHHHHHHHHHHT-

Solvent-accessible surface area (backbone atoms only — not comparable to full-atom values): 6420 Å² total; per-residue (Å²): 132,89,76,68,75,87,67,77,89,71,61,65,71,61,51,71,75,53,72,70,55,79,88,45,90,58,35,26,66,60,48,37,52,53,54,51,52,52,52,37,51,76,68,73,48,86,86,75,84,81,89,65,90,85,65,82,84,83,76,83,53,72,39,61,80,37,43,71,63,26,51,53,44,47,51,51,47,42,27,76,76,62,34,61,67,57,40,51,53,54,52,52,48,50,54,52,46,60,63,74,74,106

Foldseek 3Di:
DPDPLQDDDADVVLDVVQDFDPVDPQCSSVLRVLSSVVVCVVVVHDDDDPPDDPDDDDDDDPCVVVVVSNVVVVLVSCCVRPNDVVSVVVVVVVVVCVVVVD

Mean predicted aligned error: 4.86 Å

Organism: NCBI:txid888832

Sequence (102 aa):
MLVCHQAFYVRADIAKSIPYDTHYKYSADVDWCIKVMKKAAQQHMTLRNVNAVIANYLDGGLSVKNHKASLKERFHVMQSHYGLLTTLIFHFWFLIRSVIQK

Nearest PDB structures (foldseek):
  8d74-assembly1_D  TM=3.928E-01  e=8.934E+00  Homo sapiens